Protein AF-V9F613-F1 (afdb_monomer)

Organism: NCBI:txid1317065

Nearest PDB structures (foldseek):
  1dgh-assembly1_D  TM=9.192E-01  e=4.261E-04  Homo sapiens
  7p8w-assembly1_A  TM=9.253E-01  e=2.219E-03  Homo sapiens
  8cat-assembly1_A-2  TM=8.262E-01  e=8.807E-04  Bos taurus
  7di8-assembly1_A  TM=8.253E-01  e=1.309E-03  Bos taurus
  4b7g-assembly1_D  TM=6.463E-01  e=1.505E-02  Corynebacterium glutamicum

Structure (mmCIF, N/CA/C/O backbone):
data_AF-V9F613-F1
#
_entry.id   AF-V9F613-F1
#
loop_
_atom_site.group_PDB
_atom_site.id
_atom_site.type_symbol
_atom_site.label_atom_id
_atom_site.label_alt_id
_atom_site.label_comp_id
_atom_site.label_asym_id
_atom_site.label_entity_id
_atom_site.label_seq_id
_atom_site.pdbx_PDB_ins_code
_atom_site.Cartn_x
_atom_site.Cartn_y
_atom_site.Cartn_z
_atom_site.occupancy
_atom_site.B_iso_or_equiv
_atom_site.auth_seq_id
_atom_site.auth_comp_id
_atom_site.auth_asym_id
_atom_site.auth_atom_id
_atom_site.pdbx_PDB_model_num
ATOM 1 N N . MET A 1 1 ? 50.353 -29.421 2.912 1.00 43.41 1 MET A N 1
ATOM 2 C CA . MET A 1 1 ? 49.026 -28.761 2.920 1.00 43.41 1 MET A CA 1
ATOM 3 C C . MET A 1 1 ? 48.636 -28.434 1.485 1.00 43.41 1 MET A C 1
ATOM 5 O O . MET A 1 1 ? 49.224 -27.544 0.886 1.00 43.41 1 MET A O 1
ATOM 9 N N . LYS A 1 2 ? 47.731 -29.214 0.889 1.00 41.41 2 LYS A N 1
ATOM 10 C CA . LYS A 1 2 ? 47.313 -29.059 -0.510 1.00 41.41 2 LYS A CA 1
ATOM 11 C C . LYS A 1 2 ? 46.146 -28.067 -0.526 1.00 41.41 2 LYS A C 1
ATOM 13 O O . LYS A 1 2 ? 45.057 -28.419 -0.088 1.00 41.41 2 LYS A O 1
ATOM 18 N N . LYS A 1 3 ? 46.381 -26.817 -0.945 1.00 47.81 3 LYS A N 1
ATOM 19 C CA . LYS A 1 3 ? 45.290 -25.871 -1.224 1.00 47.81 3 LYS A CA 1
ATOM 20 C C . LYS A 1 3 ? 44.512 -26.433 -2.413 1.00 47.81 3 LYS A C 1
ATOM 22 O O . LYS A 1 3 ? 44.952 -26.310 -3.550 1.00 47.81 3 LYS A O 1
ATOM 27 N N . ILE A 1 4 ? 43.388 -27.089 -2.142 1.00 47.97 4 ILE A N 1
ATOM 28 C CA . ILE A 1 4 ? 42.379 -27.415 -3.153 1.00 47.97 4 ILE A CA 1
ATOM 29 C C . ILE A 1 4 ? 41.650 -26.100 -3.442 1.00 47.97 4 ILE A C 1
ATOM 31 O O . ILE A 1 4 ? 40.572 -25.829 -2.931 1.00 47.97 4 ILE A O 1
ATOM 35 N N . GLY A 1 5 ? 42.322 -25.218 -4.180 1.00 50.50 5 GLY A N 1
ATOM 36 C CA . GLY A 1 5 ? 41.661 -24.130 -4.877 1.00 50.50 5 GLY A CA 1
ATOM 37 C C . GLY A 1 5 ? 41.154 -24.719 -6.178 1.00 50.50 5 GLY A C 1
ATOM 38 O O . GLY A 1 5 ? 41.960 -25.122 -7.014 1.00 50.50 5 GLY A O 1
ATOM 39 N N . VAL A 1 6 ? 39.838 -24.820 -6.333 1.00 55.69 6 VAL A N 1
ATOM 40 C CA . VAL A 1 6 ? 39.226 -25.047 -7.643 1.00 55.69 6 VAL A CA 1
ATOM 41 C C . VAL A 1 6 ? 39.619 -23.847 -8.506 1.00 55.69 6 VAL A C 1
ATOM 43 O O . VAL A 1 6 ? 39.000 -22.789 -8.435 1.00 55.69 6 VAL A O 1
ATOM 46 N N . LEU A 1 7 ? 40.712 -23.973 -9.259 1.00 56.69 7 LEU A N 1
ATOM 47 C CA . LEU A 1 7 ? 41.040 -23.051 -10.334 1.00 56.69 7 LEU A CA 1
ATOM 48 C C . LEU A 1 7 ? 39.953 -23.272 -11.387 1.00 56.69 7 LEU A C 1
ATOM 50 O O . LEU A 1 7 ? 39.969 -24.289 -12.079 1.00 56.69 7 LEU A O 1
ATOM 54 N N . LEU A 1 8 ? 38.960 -22.381 -11.440 1.00 56.78 8 LEU A N 1
ATOM 55 C CA . LEU A 1 8 ? 37.937 -22.431 -12.480 1.00 56.78 8 LEU A CA 1
ATOM 56 C C . LEU A 1 8 ? 38.656 -22.457 -13.844 1.00 56.78 8 LEU A C 1
ATOM 58 O O . LEU A 1 8 ? 39.505 -21.596 -14.092 1.00 56.78 8 LEU A O 1
ATOM 62 N N . PRO A 1 9 ? 38.384 -23.453 -14.703 1.00 58.09 9 PRO A N 1
ATOM 63 C CA . PRO A 1 9 ? 39.114 -23.635 -15.951 1.00 58.09 9 PRO A CA 1
ATOM 64 C C . PRO A 1 9 ? 38.881 -22.423 -16.860 1.00 58.09 9 PRO A C 1
ATOM 66 O O . PRO A 1 9 ? 37.732 -22.087 -17.115 1.00 58.09 9 PRO A O 1
ATOM 69 N N . THR A 1 10 ? 39.967 -21.756 -17.276 1.00 64.12 10 THR A N 1
ATOM 70 C CA . THR A 1 10 ? 40.152 -20.855 -18.446 1.00 64.12 10 THR A CA 1
ATOM 71 C C . THR A 1 10 ? 38.968 -20.005 -18.949 1.00 64.12 10 THR A C 1
ATOM 73 O O . THR A 1 10 ? 38.912 -19.670 -20.131 1.00 64.12 10 THR A O 1
ATOM 76 N N . ARG A 1 11 ? 38.012 -19.630 -18.098 1.00 67.94 11 ARG A N 1
ATOM 77 C CA . ARG A 1 11 ? 36.820 -18.871 -18.491 1.00 67.94 11 ARG A CA 1
ATOM 78 C C . ARG A 1 11 ? 37.132 -17.379 -18.463 1.00 67.94 11 ARG A C 1
ATOM 80 O O . ARG A 1 11 ? 37.746 -16.897 -17.513 1.00 67.94 11 ARG A O 1
ATOM 87 N N . SER A 1 12 ? 36.690 -16.647 -19.488 1.00 76.88 12 SER A N 1
ATOM 88 C CA . SER A 1 12 ? 36.831 -15.186 -19.514 1.00 76.88 12 SER A CA 1
ATOM 89 C C . SER A 1 12 ? 36.191 -14.556 -18.275 1.00 76.88 12 SER A C 1
ATOM 91 O O . SER A 1 12 ? 35.049 -14.872 -17.942 1.00 76.88 12 SER A O 1
ATOM 93 N N . GLN A 1 13 ? 36.920 -13.650 -17.622 1.00 86.31 13 GLN A N 1
ATOM 94 C CA . GLN A 1 13 ? 36.422 -12.845 -16.500 1.00 86.31 13 GLN A CA 1
ATOM 95 C C . GLN A 1 13 ? 35.805 -11.513 -16.957 1.00 86.31 13 GLN A C 1
ATOM 97 O O . GLN A 1 13 ? 35.375 -10.719 -16.128 1.00 86.31 13 GLN A O 1
ATOM 102 N N . TYR A 1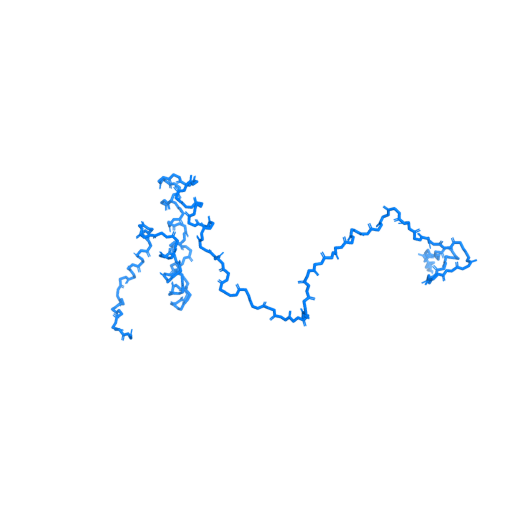 14 ? 35.770 -11.260 -18.268 1.00 82.38 14 TYR A N 1
ATOM 103 C CA . TYR A 1 14 ? 35.225 -10.041 -18.862 1.00 82.38 14 TYR A CA 1
ATOM 104 C C . TYR A 1 14 ? 34.276 -10.363 -20.025 1.00 82.38 14 TYR A C 1
ATOM 106 O O . TYR A 1 14 ? 34.356 -11.437 -20.633 1.00 82.38 14 TYR A O 1
ATOM 114 N N . PHE A 1 15 ? 33.375 -9.426 -20.322 1.00 90.00 15 PHE A N 1
ATOM 115 C CA . PHE A 1 15 ? 32.434 -9.468 -21.441 1.00 90.00 15 PHE A CA 1
ATOM 116 C C . PHE A 1 15 ? 32.441 -8.108 -22.175 1.00 90.00 15 PHE A C 1
ATOM 118 O O . PHE A 1 15 ? 32.521 -7.086 -21.491 1.00 90.00 15 PHE A O 1
ATOM 125 N N . PRO A 1 16 ? 32.363 -8.066 -23.523 1.00 92.00 16 PRO A N 1
ATOM 126 C CA . PRO A 1 16 ? 32.372 -9.211 -24.443 1.00 92.00 16 PRO A CA 1
ATOM 127 C C . PRO A 1 16 ? 33.734 -9.925 -24.458 1.00 92.00 16 PRO A C 1
ATOM 129 O O . PRO A 1 16 ? 34.751 -9.346 -24.086 1.00 92.00 16 PRO A O 1
ATOM 132 N N . ASN A 1 17 ? 33.766 -11.204 -24.848 1.00 88.12 17 ASN A N 1
ATOM 133 C CA . ASN A 1 17 ? 35.005 -11.988 -24.929 1.00 88.12 17 ASN A CA 1
ATOM 134 C C . ASN A 1 17 ? 35.055 -12.880 -26.173 1.00 88.12 17 ASN A C 1
ATOM 136 O O . ASN A 1 17 ? 34.020 -13.284 -26.694 1.00 88.12 17 ASN A O 1
ATOM 140 N N . SER A 1 18 ? 36.274 -13.233 -26.586 1.00 87.38 18 SER A N 1
ATOM 141 C CA . SER A 1 18 ? 36.539 -14.036 -27.791 1.00 87.38 18 SER A CA 1
ATOM 142 C C . SER A 1 18 ? 36.925 -15.492 -27.493 1.00 87.38 18 SER A C 1
ATOM 144 O O . SER A 1 18 ? 37.414 -16.184 -28.379 1.00 87.38 18 SER A O 1
ATOM 146 N N . VAL A 1 19 ? 36.756 -15.961 -26.250 1.00 86.19 19 VAL A N 1
ATOM 147 C CA . VAL A 1 19 ? 37.235 -17.283 -25.786 1.00 86.19 19 VAL A CA 1
ATOM 148 C C . VAL A 1 19 ? 36.103 -18.208 -25.321 1.00 86.19 19 VAL A C 1
ATOM 150 O O . VAL A 1 19 ? 36.328 -19.120 -24.531 1.00 86.19 19 VAL A O 1
ATOM 153 N N . GLY A 1 20 ? 34.874 -17.980 -25.795 1.00 81.56 20 GLY A N 1
ATOM 154 C CA . GLY A 1 20 ? 33.730 -18.854 -25.504 1.00 81.56 20 GLY A CA 1
ATOM 155 C C . GLY A 1 20 ? 33.206 -18.759 -24.065 1.00 81.56 20 GLY A C 1
ATOM 156 O O . GLY A 1 20 ? 32.700 -19.737 -23.520 1.00 81.56 20 GLY A O 1
ATOM 157 N N . GLY A 1 21 ? 33.353 -17.596 -23.423 1.00 84.44 21 GLY A N 1
ATOM 158 C CA . GLY A 1 21 ? 32.724 -17.289 -22.139 1.00 84.44 21 GLY A CA 1
ATOM 159 C C . GLY A 1 21 ? 31.197 -17.114 -22.243 1.00 84.44 21 GLY A C 1
ATOM 160 O O . GLY A 1 21 ? 30.629 -17.255 -23.322 1.00 84.44 21 GLY A O 1
ATOM 161 N N . PRO A 1 22 ? 30.511 -16.810 -21.126 1.00 88.50 22 PRO A N 1
ATOM 162 C CA . PRO A 1 22 ? 29.057 -16.638 -21.117 1.00 88.50 22 PRO A CA 1
ATOM 163 C C . PRO A 1 22 ? 28.594 -15.546 -22.090 1.00 88.50 22 PRO A C 1
ATOM 165 O O . PRO A 1 22 ? 29.279 -14.536 -22.261 1.00 88.50 22 PRO A O 1
ATOM 168 N N . THR A 1 23 ? 27.422 -15.761 -22.691 1.00 88.88 23 THR A N 1
ATOM 169 C CA . THR A 1 23 ? 26.786 -14.872 -23.670 1.00 88.88 23 THR A CA 1
ATOM 170 C C . THR A 1 23 ? 25.448 -14.353 -23.154 1.00 88.88 23 THR A C 1
ATOM 172 O O . THR A 1 23 ? 24.764 -15.014 -22.368 1.00 88.88 23 THR A O 1
ATOM 175 N N . GLU A 1 24 ? 25.074 -13.151 -23.588 1.00 91.69 24 GLU A N 1
ATOM 176 C CA . GLU A 1 24 ? 23.765 -12.572 -23.283 1.00 91.69 24 GLU A CA 1
ATOM 177 C C . GLU A 1 24 ? 22.646 -13.358 -23.980 1.00 91.69 24 GLU A C 1
ATOM 179 O O . GLU A 1 24 ? 22.806 -13.852 -25.097 1.00 91.69 24 GLU A O 1
ATOM 184 N N . THR A 1 25 ? 21.497 -13.482 -23.312 1.00 93.69 25 THR A N 1
ATOM 185 C CA . THR A 1 25 ? 20.307 -14.146 -23.857 1.00 93.69 25 THR A CA 1
ATOM 186 C C . THR A 1 25 ? 19.232 -13.100 -24.131 1.00 93.69 25 THR A C 1
ATOM 188 O O . THR A 1 25 ? 18.545 -12.656 -23.213 1.00 93.69 25 THR A O 1
ATOM 191 N N . ALA A 1 26 ? 19.067 -12.728 -25.404 1.00 90.31 26 ALA A N 1
ATOM 192 C CA . ALA A 1 26 ? 18.159 -11.656 -25.824 1.00 90.31 26 ALA A CA 1
ATOM 193 C C . ALA A 1 26 ? 16.692 -11.877 -25.390 1.00 90.31 26 ALA A C 1
ATOM 195 O O . ALA A 1 26 ? 15.957 -10.928 -25.130 1.00 90.31 26 ALA A O 1
ATOM 196 N N . SER A 1 27 ? 16.257 -13.132 -25.254 1.00 94.00 27 SER A N 1
ATOM 197 C CA . SER A 1 27 ? 14.896 -13.466 -24.814 1.00 94.00 27 SER A CA 1
ATOM 198 C C . SER A 1 27 ? 14.629 -13.203 -23.327 1.00 94.00 27 SER A C 1
ATOM 200 O O . SER A 1 27 ? 13.489 -13.321 -22.896 1.00 94.00 27 SER A O 1
ATOM 202 N N . LEU A 1 28 ? 15.659 -12.883 -22.538 1.00 94.12 28 LEU A N 1
ATOM 203 C CA . LEU A 1 28 ? 15.555 -12.559 -21.112 1.00 94.12 28 LEU A CA 1
ATOM 204 C C . LEU A 1 28 ? 15.709 -11.055 -20.841 1.00 94.12 28 LEU A C 1
ATOM 206 O O . LEU A 1 28 ? 15.979 -10.658 -19.709 1.00 94.12 28 LEU A O 1
ATOM 210 N N . HIS A 1 29 ? 15.566 -10.210 -21.867 1.00 93.38 29 HIS A N 1
ATOM 211 C CA . HIS A 1 29 ? 15.552 -8.764 -21.665 1.00 93.38 29 HIS A CA 1
ATOM 212 C C . HIS A 1 29 ? 14.395 -8.356 -20.750 1.00 93.38 29 HIS A C 1
ATOM 214 O O . HIS A 1 29 ? 13.268 -8.832 -20.892 1.00 93.38 29 HIS A O 1
ATOM 220 N N . TYR A 1 30 ? 14.677 -7.435 -19.828 1.00 93.94 30 TYR A N 1
ATOM 221 C CA . TYR A 1 30 ? 13.637 -6.783 -19.043 1.00 93.94 30 TYR A CA 1
ATOM 222 C C . TYR A 1 30 ? 12.669 -6.025 -19.957 1.00 93.94 30 TYR A C 1
ATOM 224 O O . TYR A 1 30 ? 13.054 -5.512 -21.013 1.00 93.94 30 TYR A O 1
ATOM 232 N N . TYR A 1 31 ? 11.412 -5.925 -19.526 1.00 92.19 31 TYR A N 1
ATOM 233 C CA . TYR A 1 31 ? 10.421 -5.112 -20.218 1.00 92.19 31 TYR A CA 1
ATOM 234 C C . TYR A 1 31 ? 10.876 -3.654 -20.282 1.00 92.19 31 TYR A C 1
ATOM 236 O O . TYR A 1 31 ? 11.298 -3.074 -19.282 1.00 92.19 31 TYR A O 1
ATOM 244 N N . SER A 1 32 ? 10.775 -3.065 -21.472 1.00 91.25 32 SER A N 1
ATOM 245 C CA . SER A 1 32 ? 10.984 -1.632 -21.655 1.00 91.25 32 SER A CA 1
ATOM 246 C C . SER A 1 32 ? 9.710 -0.879 -21.281 1.00 91.25 32 SER A C 1
ATOM 248 O O . SER A 1 32 ? 8.618 -1.275 -21.685 1.00 91.25 32 SER A O 1
ATOM 250 N N . TYR A 1 33 ? 9.856 0.211 -20.530 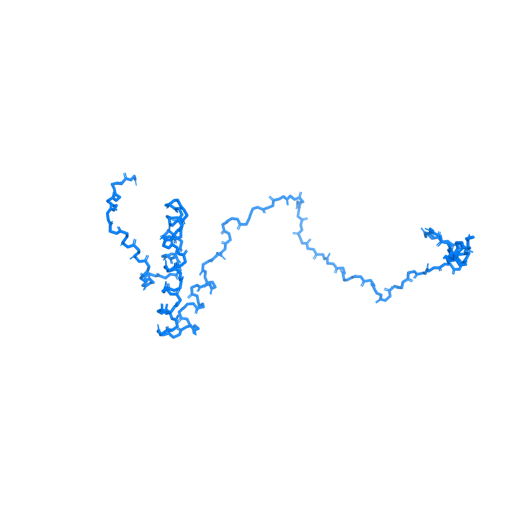1.00 90.19 33 TYR A N 1
ATOM 251 C CA . TYR A 1 33 ? 8.773 1.127 -20.180 1.00 90.19 33 TYR A CA 1
ATOM 252 C C . TYR A 1 33 ? 9.093 2.520 -20.721 1.00 90.19 33 TYR A C 1
ATOM 254 O O . TYR A 1 33 ? 10.231 2.980 -20.635 1.00 90.19 33 TYR A O 1
ATOM 262 N N . GLN A 1 34 ? 8.082 3.178 -21.280 1.00 89.31 34 GLN A N 1
ATOM 263 C CA . GLN A 1 34 ? 8.128 4.586 -21.648 1.00 89.31 34 GLN A CA 1
ATOM 264 C C . GLN A 1 34 ? 7.013 5.287 -20.880 1.00 89.31 34 GLN A C 1
ATOM 266 O O . GLN A 1 34 ? 5.873 4.828 -20.893 1.00 89.31 34 GLN A O 1
ATOM 271 N N . GLY A 1 35 ? 7.361 6.371 -20.200 1.00 83.81 35 GLY A N 1
ATOM 272 C CA . GLY A 1 35 ? 6.415 7.239 -19.514 1.00 83.81 35 GLY A CA 1
ATOM 273 C C . GLY A 1 35 ? 6.685 8.689 -19.885 1.00 83.81 35 GLY A C 1
ATOM 274 O O . GLY A 1 35 ? 7.820 9.049 -20.211 1.00 83.81 35 GLY A O 1
ATOM 275 N N . ASP A 1 36 ? 5.644 9.513 -19.823 1.00 83.31 36 ASP A N 1
ATOM 276 C CA . ASP A 1 36 ? 5.750 10.953 -20.039 1.00 83.31 36 ASP A CA 1
ATOM 277 C C . ASP A 1 36 ? 6.411 11.602 -18.817 1.00 83.31 36 ASP A C 1
ATOM 279 O O . ASP A 1 36 ? 5.758 12.054 -17.876 1.00 83.31 36 ASP A O 1
ATO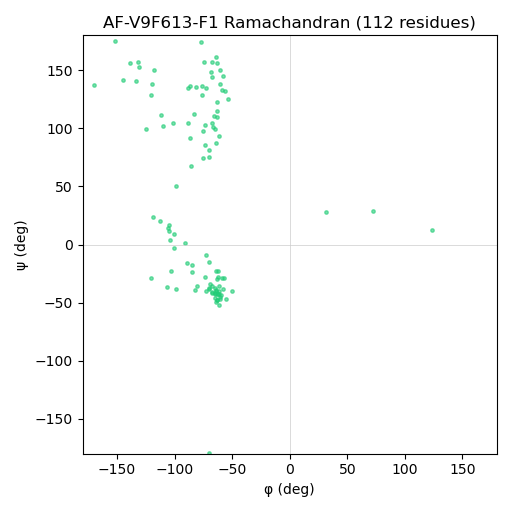M 283 N N . HIS A 1 37 ? 7.741 11.607 -18.806 1.00 82.50 37 HIS A N 1
ATOM 284 C CA . HIS A 1 37 ? 8.542 12.232 -17.761 1.00 82.50 37 HIS A CA 1
ATOM 285 C C . HIS A 1 37 ? 9.273 13.439 -18.347 1.00 82.50 37 HIS A C 1
ATOM 287 O O . HIS A 1 37 ? 10.171 13.292 -19.173 1.00 82.50 37 HIS A O 1
ATOM 293 N N . SER A 1 38 ? 8.889 14.644 -17.923 1.00 80.50 38 SER A N 1
ATOM 294 C CA . SER A 1 38 ? 9.541 15.889 -18.353 1.00 80.50 38 SER A CA 1
ATOM 295 C C . SER A 1 38 ? 10.777 16.236 -17.519 1.00 80.50 38 SER A C 1
ATOM 297 O O . SER A 1 38 ? 11.649 16.960 -17.995 1.00 80.50 38 SER A O 1
ATOM 299 N N . VAL A 1 39 ? 10.861 15.729 -16.282 1.00 88.44 39 VAL A N 1
ATOM 300 C CA . VAL A 1 39 ? 11.912 16.060 -15.310 1.00 88.44 39 VAL A CA 1
ATOM 301 C C . VAL A 1 39 ? 12.268 14.830 -14.469 1.00 88.44 39 VAL A C 1
ATOM 303 O O . VAL A 1 39 ? 11.391 14.065 -14.072 1.00 88.44 39 VAL A O 1
ATOM 306 N N . VAL A 1 40 ? 13.561 14.663 -14.174 1.00 90.81 40 VAL A N 1
ATOM 307 C CA . VAL A 1 40 ? 14.079 13.666 -13.225 1.00 90.81 40 VAL A CA 1
ATOM 308 C C . VAL A 1 40 ? 14.400 14.376 -11.910 1.00 90.81 40 VAL A C 1
ATOM 310 O O . VAL A 1 40 ? 15.397 15.092 -11.834 1.00 90.81 40 VAL A O 1
ATOM 313 N N . ASP A 1 41 ? 13.556 14.195 -10.892 1.00 91.94 41 ASP A N 1
ATOM 314 C CA . ASP A 1 41 ? 13.712 14.825 -9.574 1.00 91.94 41 ASP A CA 1
ATOM 315 C C . ASP A 1 41 ? 13.080 13.977 -8.447 1.00 91.94 41 ASP A C 1
ATOM 317 O O . ASP A 1 41 ? 12.454 12.942 -8.691 1.00 91.94 41 ASP A O 1
ATOM 321 N N . LYS A 1 42 ? 13.253 14.411 -7.196 1.00 92.44 42 LYS A N 1
ATOM 322 C CA . LYS A 1 42 ? 12.623 13.856 -5.996 1.00 92.44 42 LYS A CA 1
ATOM 323 C C . LYS A 1 42 ? 11.256 14.499 -5.773 1.00 92.44 42 LYS A C 1
ATOM 325 O O . LYS A 1 42 ? 11.135 15.511 -5.086 1.00 92.44 42 LYS A O 1
ATOM 330 N N . PHE A 1 43 ? 10.222 13.880 -6.321 1.00 90.38 43 PHE A N 1
ATOM 331 C CA . PHE A 1 43 ? 8.844 14.303 -6.090 1.00 90.38 43 PHE A CA 1
ATOM 332 C C . PHE A 1 43 ? 8.368 13.860 -4.700 1.00 90.38 43 PHE A C 1
ATOM 334 O O . PHE A 1 43 ? 8.523 12.698 -4.324 1.00 90.38 43 PHE A O 1
ATOM 341 N N . SER A 1 44 ? 7.821 14.798 -3.923 1.00 93.69 44 SER A N 1
ATOM 342 C CA . SER A 1 44 ? 7.215 14.502 -2.621 1.00 93.69 44 SER A CA 1
ATOM 343 C C . SER A 1 44 ? 5.845 13.856 -2.811 1.00 93.69 44 SER A C 1
ATOM 345 O O . SER A 1 44 ? 5.052 14.343 -3.611 1.00 93.69 44 SER A O 1
ATOM 347 N N . THR A 1 45 ? 5.558 12.814 -2.034 1.00 9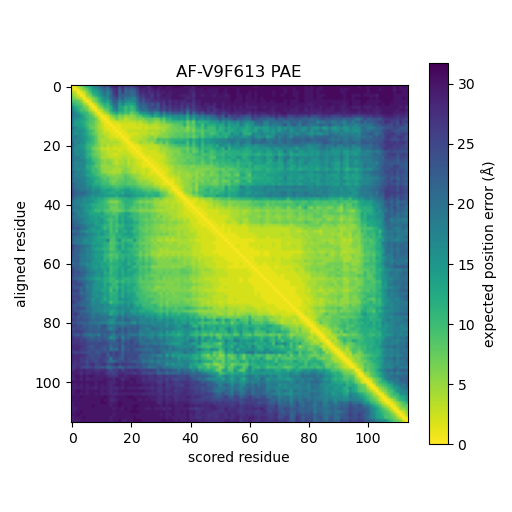2.19 45 THR A N 1
ATOM 348 C CA . THR A 1 45 ? 4.256 12.123 -1.973 1.00 92.19 45 THR A CA 1
ATOM 349 C C . THR A 1 45 ? 3.569 12.336 -0.622 1.00 92.19 45 THR A C 1
ATOM 351 O O . THR A 1 45 ? 2.743 11.536 -0.194 1.00 92.19 45 THR A O 1
ATOM 354 N N . VAL A 1 46 ? 3.970 13.379 0.115 1.00 91.06 46 VAL A N 1
ATOM 355 C CA . VAL A 1 46 ? 3.471 13.648 1.475 1.00 91.06 46 VAL A CA 1
ATOM 356 C C . VAL A 1 46 ? 1.968 13.941 1.512 1.00 91.06 46 VAL A C 1
ATOM 358 O O . VAL A 1 46 ? 1.319 13.618 2.500 1.00 91.06 46 VAL A O 1
ATOM 361 N N . ASP A 1 47 ? 1.432 14.513 0.432 1.00 89.75 47 ASP A N 1
ATOM 362 C CA . ASP A 1 47 ? 0.020 14.888 0.297 1.00 89.75 47 ASP A CA 1
ATOM 363 C C . ASP A 1 47 ? -0.790 13.866 -0.524 1.00 89.75 47 ASP A C 1
ATOM 365 O O . ASP A 1 47 ? -1.945 14.124 -0.870 1.00 89.75 47 ASP A O 1
ATOM 369 N N . ASP A 1 48 ? -0.199 12.711 -0.850 1.00 92.38 48 ASP A N 1
ATOM 370 C CA . ASP A 1 48 ? -0.928 11.619 -1.492 1.00 92.38 48 ASP A CA 1
ATOM 371 C C . ASP A 1 48 ? -2.041 11.106 -0.566 1.00 92.38 48 ASP A C 1
ATOM 373 O O . ASP A 1 48 ? -1.990 11.220 0.662 1.00 92.38 48 ASP A O 1
ATOM 377 N N . ASP A 1 49 ? -3.066 10.490 -1.149 1.00 89.62 49 ASP A N 1
ATOM 378 C CA . ASP A 1 49 ? -4.193 9.977 -0.379 1.00 89.62 49 ASP A CA 1
ATOM 379 C C . ASP A 1 49 ? -3.779 8.803 0.523 1.00 89.62 49 ASP A C 1
ATOM 381 O O . ASP A 1 49 ? -3.585 7.669 0.079 1.00 89.62 49 ASP A O 1
ATOM 385 N N . ASN A 1 50 ? -3.667 9.080 1.821 1.00 88.62 50 ASN A N 1
ATOM 386 C CA . ASN A 1 50 ? -3.325 8.084 2.832 1.00 88.62 50 ASN A CA 1
ATOM 387 C C . ASN A 1 50 ? -4.540 7.558 3.615 1.00 88.62 50 ASN A C 1
ATOM 389 O O . ASN A 1 50 ? -4.371 6.681 4.464 1.00 88.62 50 ASN A O 1
ATOM 393 N N . PHE A 1 51 ? -5.755 8.067 3.368 1.00 86.94 51 PHE A N 1
ATOM 394 C CA . PHE A 1 51 ? -6.907 7.826 4.249 1.00 86.94 51 PHE A CA 1
ATOM 395 C C . PHE A 1 51 ? -8.087 7.133 3.562 1.00 86.94 51 PHE A C 1
ATOM 397 O O . PHE A 1 51 ? -8.800 6.386 4.236 1.00 86.94 51 PHE A O 1
ATOM 404 N N . SER A 1 52 ? -8.296 7.291 2.250 1.00 86.94 52 SER A N 1
ATOM 405 C CA . SER A 1 52 ? -9.483 6.720 1.591 1.00 86.94 52 SER A CA 1
ATOM 406 C C . SER A 1 52 ? -9.515 5.195 1.651 1.00 86.94 52 SER A C 1
ATOM 408 O O . SER A 1 52 ? -10.527 4.613 2.046 1.00 86.94 52 SER A O 1
ATOM 410 N N . GLN A 1 53 ? -8.402 4.528 1.323 1.00 90.56 53 GLN A N 1
ATOM 411 C CA . GLN A 1 53 ? -8.341 3.061 1.324 1.00 90.56 53 GLN A CA 1
ATOM 412 C C . GLN A 1 53 ? -8.512 2.484 2.735 1.00 90.56 53 GLN A C 1
ATOM 414 O O . GLN A 1 53 ? -9.245 1.514 2.930 1.00 90.56 53 GLN A O 1
ATOM 419 N N . VAL A 1 54 ? -7.860 3.090 3.728 1.00 88.81 54 VAL A N 1
ATOM 420 C CA . VAL A 1 54 ? -7.926 2.629 5.121 1.00 88.81 54 VAL A CA 1
ATOM 421 C C . VAL A 1 54 ? -9.310 2.904 5.718 1.00 88.81 54 VAL A C 1
ATOM 423 O O . VAL A 1 54 ? -9.853 2.059 6.429 1.00 88.81 54 VAL A O 1
ATOM 426 N N . GLY A 1 55 ? -9.930 4.037 5.378 1.00 88.62 55 GLY A N 1
ATOM 427 C CA . GLY A 1 55 ? -11.313 4.330 5.745 1.00 88.62 55 GLY A CA 1
ATOM 428 C C . GLY A 1 55 ? -12.295 3.319 5.146 1.00 88.62 55 GLY A C 1
ATOM 429 O O . GLY A 1 55 ? -13.218 2.871 5.827 1.00 88.62 55 GLY A O 1
ATOM 430 N N . ASP A 1 56 ? -12.081 2.906 3.897 1.00 91.06 56 ASP A N 1
ATOM 431 C CA . ASP A 1 56 ? -12.894 1.872 3.257 1.00 91.06 56 ASP A CA 1
ATOM 432 C C . ASP A 1 56 ? -12.692 0.495 3.884 1.00 91.06 56 ASP A C 1
ATOM 434 O O . ASP A 1 56 ? -13.677 -0.191 4.152 1.00 91.06 56 ASP A O 1
ATOM 438 N N . PHE A 1 57 ? -11.456 0.120 4.209 1.00 90.94 57 PHE A N 1
ATOM 439 C CA . PHE A 1 57 ? -11.181 -1.088 4.981 1.00 90.94 57 PHE A CA 1
ATOM 440 C C . PHE A 1 57 ? -11.946 -1.086 6.315 1.00 90.94 57 PHE A C 1
ATOM 442 O O . PHE A 1 57 ? -12.639 -2.051 6.639 1.00 90.94 57 PHE A O 1
ATOM 449 N N . TYR A 1 58 ? -11.903 0.024 7.053 1.00 88.31 58 TYR A N 1
ATOM 450 C CA . TYR A 1 58 ? -12.581 0.144 8.342 1.00 88.31 58 TYR A CA 1
ATOM 451 C C . TYR A 1 58 ? -14.111 0.057 8.228 1.00 88.31 58 TYR A C 1
ATOM 453 O O . TYR A 1 58 ? -14.749 -0.661 8.997 1.00 88.31 58 TYR A O 1
ATOM 461 N N . ARG A 1 59 ? -14.715 0.768 7.266 1.00 86.81 59 ARG A N 1
ATOM 462 C CA . ARG A 1 59 ? -16.181 0.860 7.136 1.00 86.81 59 ARG A CA 1
ATOM 463 C C . ARG A 1 59 ? -16.813 -0.323 6.413 1.00 86.81 59 ARG A C 1
ATOM 465 O O . ARG A 1 59 ? -17.920 -0.722 6.760 1.00 86.81 59 ARG A O 1
ATOM 472 N N . LYS A 1 60 ? -16.157 -0.818 5.363 1.00 92.44 60 LYS A N 1
ATOM 473 C CA . LYS A 1 60 ? -16.750 -1.762 4.403 1.00 92.44 60 LYS A CA 1
ATOM 474 C C . LYS A 1 60 ? -16.277 -3.198 4.617 1.00 92.44 60 LYS A C 1
ATOM 476 O O . LYS A 1 60 ? -16.983 -4.113 4.207 1.00 92.44 60 LYS A O 1
ATOM 481 N N . THR A 1 61 ? -15.118 -3.397 5.248 1.00 94.25 61 THR A N 1
ATOM 482 C CA . THR A 1 61 ? -14.527 -4.734 5.429 1.00 94.25 61 THR A CA 1
ATOM 483 C C . THR A 1 61 ? -14.635 -5.240 6.866 1.00 94.25 61 THR A C 1
ATOM 485 O O . THR A 1 61 ? -14.849 -6.433 7.068 1.00 94.25 61 THR A O 1
ATOM 488 N N . LEU A 1 62 ? -14.501 -4.369 7.873 1.00 91.19 62 LEU A N 1
ATOM 489 C CA . LEU A 1 62 ? -14.571 -4.776 9.280 1.00 91.19 62 LEU A CA 1
ATOM 490 C C . LEU A 1 62 ? -16.005 -4.760 9.813 1.00 91.19 62 LEU A C 1
ATOM 492 O O . LEU A 1 62 ? -16.727 -3.778 9.645 1.00 91.19 62 LEU A O 1
ATOM 496 N N . ASP A 1 63 ? -16.390 -5.816 10.530 1.00 93.62 63 ASP A N 1
ATOM 497 C CA . ASP A 1 63 ? -17.599 -5.826 11.357 1.00 93.62 63 ASP A CA 1
ATOM 498 C C . ASP A 1 63 ? -17.395 -5.055 12.678 1.00 93.62 63 ASP A C 1
ATOM 500 O O . ASP A 1 63 ? -16.296 -4.598 12.997 1.00 93.62 63 ASP A O 1
ATOM 504 N N . ALA A 1 64 ? -18.466 -4.889 13.459 1.00 89.50 64 ALA A N 1
ATOM 505 C CA . ALA A 1 64 ? -18.418 -4.126 14.706 1.00 89.50 64 ALA A CA 1
ATOM 506 C C . ALA A 1 64 ? -17.417 -4.696 15.727 1.00 89.50 64 ALA A C 1
ATOM 508 O O . ALA A 1 64 ? -16.639 -3.938 16.301 1.00 89.50 64 ALA A O 1
ATOM 509 N N . ALA A 1 65 ? -17.378 -6.020 15.898 1.00 91.94 65 ALA A N 1
ATOM 510 C CA . ALA A 1 65 ? -16.478 -6.663 16.851 1.00 91.94 65 ALA A CA 1
ATOM 511 C C . ALA A 1 65 ? -15.010 -6.561 16.403 1.00 91.94 65 ALA A C 1
ATOM 513 O O . ALA A 1 65 ? -14.100 -6.455 17.222 1.00 91.94 65 ALA A O 1
ATOM 514 N N . ALA A 1 66 ? -14.750 -6.604 15.096 1.00 88.50 66 ALA A N 1
ATOM 515 C CA . ALA A 1 66 ? -13.424 -6.415 14.528 1.00 88.50 66 ALA A CA 1
ATOM 516 C C . ALA A 1 66 ? -12.944 -4.967 14.666 1.00 88.50 66 ALA A C 1
ATOM 518 O O . ALA A 1 66 ? -11.769 -4.756 14.962 1.00 88.50 66 ALA A O 1
ATOM 519 N N . ARG A 1 67 ? -13.840 -3.985 14.503 1.00 88.25 67 ARG A N 1
ATOM 520 C CA . ARG A 1 67 ? -13.530 -2.571 14.755 1.00 88.25 67 ARG A CA 1
ATOM 521 C C . ARG A 1 67 ? -13.181 -2.320 16.221 1.00 88.25 67 ARG A C 1
ATOM 523 O O . ARG A 1 67 ? -12.196 -1.643 16.479 1.00 88.25 67 ARG A O 1
ATOM 530 N N . GLU A 1 68 ? -13.924 -2.910 17.154 1.00 86.94 68 GLU A N 1
ATOM 531 C CA . GLU A 1 68 ? -13.648 -2.816 18.594 1.00 86.94 68 GLU A CA 1
ATOM 532 C C . GLU A 1 68 ? -12.274 -3.404 18.944 1.00 86.94 68 GLU A C 1
ATOM 534 O O . GLU A 1 68 ? -11.415 -2.697 19.464 1.00 86.94 68 GLU A O 1
ATOM 539 N N . ARG A 1 69 ? -11.994 -4.647 18.521 1.00 91.25 69 ARG A N 1
ATOM 540 C CA . ARG A 1 69 ? -10.673 -5.270 18.725 1.00 91.25 69 ARG A CA 1
ATOM 541 C C . ARG A 1 69 ? -9.535 -4.463 18.102 1.00 91.25 69 ARG A C 1
ATOM 543 O O . ARG A 1 69 ? -8.439 -4.420 18.654 1.00 91.25 69 ARG A O 1
ATOM 550 N N . LEU A 1 70 ? -9.757 -3.871 16.927 1.00 86.81 70 LEU A N 1
ATOM 551 C CA . LEU A 1 70 ? -8.761 -3.026 16.273 1.00 86.81 70 LEU A CA 1
ATOM 552 C C . LEU A 1 70 ? -8.456 -1.790 17.126 1.00 86.81 70 LEU A C 1
ATOM 554 O O . LEU A 1 70 ? -7.285 -1.504 17.371 1.00 86.81 70 LEU A O 1
ATOM 558 N N . THR A 1 71 ? -9.491 -1.101 17.606 1.00 84.56 71 THR A N 1
ATOM 559 C CA . THR A 1 71 ? -9.348 0.0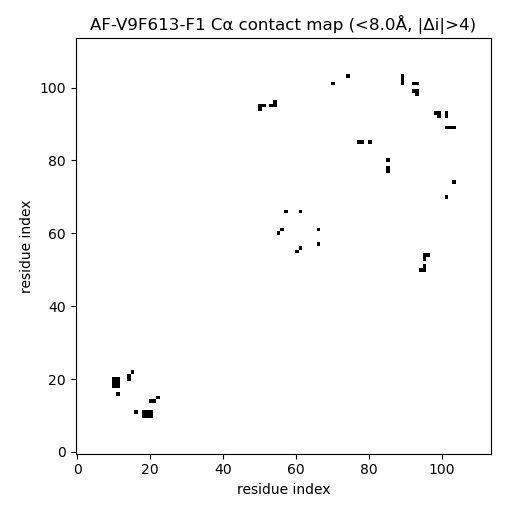61 18.486 1.00 84.56 71 THR A CA 1
ATOM 560 C C . THR A 1 71 ? -8.633 -0.301 19.789 1.00 84.56 71 THR A C 1
ATOM 562 O O . THR A 1 71 ? -7.680 0.385 20.156 1.00 84.56 71 THR A O 1
ATOM 565 N N . ASP A 1 72 ? -9.003 -1.41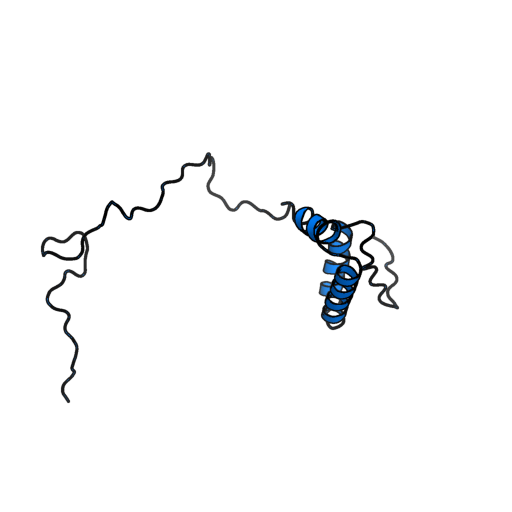0 20.436 1.00 85.06 72 ASP A N 1
ATOM 566 C CA . ASP A 1 72 ? -8.379 -1.871 21.683 1.00 85.06 72 ASP A CA 1
ATOM 567 C C . ASP A 1 72 ? -6.897 -2.204 21.506 1.00 85.06 72 ASP A C 1
ATOM 569 O O . ASP A 1 72 ? -6.058 -1.819 22.321 1.00 85.06 72 ASP A O 1
ATOM 573 N N . ASN A 1 73 ? -6.546 -2.880 20.410 1.00 86.00 73 ASN A N 1
ATOM 574 C CA . ASN A 1 73 ? -5.157 -3.209 20.103 1.00 86.00 73 ASN A CA 1
ATOM 575 C C . ASN A 1 73 ? -4.317 -1.949 19.850 1.00 86.00 73 ASN A C 1
ATOM 577 O O . ASN A 1 73 ? -3.182 -1.857 20.323 1.00 86.00 73 ASN A O 1
ATOM 581 N N . ILE A 1 74 ? -4.870 -0.968 19.127 1.00 84.81 74 ILE A N 1
ATOM 582 C CA . ILE A 1 74 ? -4.200 0.315 18.877 1.00 84.81 74 ILE A CA 1
ATOM 583 C C . ILE A 1 74 ? -4.008 1.065 20.199 1.00 84.81 74 ILE A C 1
ATOM 585 O O . ILE A 1 74 ? -2.891 1.482 20.509 1.00 84.81 74 ILE A O 1
ATOM 589 N N . ALA A 1 75 ? -5.060 1.194 21.010 1.00 80.31 75 ALA A N 1
ATOM 590 C CA . ALA A 1 75 ? -5.000 1.870 22.301 1.00 80.31 75 ALA A CA 1
ATOM 591 C C . ALA A 1 75 ? -4.000 1.194 23.256 1.00 80.31 75 ALA A C 1
ATOM 593 O O . ALA A 1 75 ? -3.137 1.863 23.828 1.00 80.31 75 ALA A O 1
ATOM 594 N N . GLY A 1 76 ? -4.048 -0.136 23.363 1.00 83.19 76 GLY A N 1
ATOM 595 C CA . GLY A 1 76 ? -3.131 -0.926 24.183 1.00 83.19 76 GLY A CA 1
ATOM 596 C C . GLY A 1 76 ? -1.670 -0.803 23.744 1.00 83.19 76 GLY A C 1
ATOM 597 O O . GLY A 1 76 ? -0.779 -0.742 24.587 1.00 83.19 76 GLY A O 1
ATOM 598 N N . SER A 1 77 ? -1.402 -0.693 22.440 1.00 82.56 77 SER A N 1
ATOM 599 C CA . SER A 1 77 ? -0.042 -0.463 21.942 1.00 82.56 77 SER A CA 1
ATOM 600 C C . SER A 1 77 ? 0.453 0.968 22.181 1.00 82.56 77 SER A C 1
ATOM 602 O O . SER A 1 77 ? 1.661 1.179 22.296 1.00 82.56 77 SER A O 1
ATOM 604 N N . LEU A 1 78 ? -0.446 1.955 22.237 1.00 79.88 78 LEU A N 1
ATOM 605 C CA . LEU A 1 78 ? -0.097 3.371 22.396 1.00 79.88 78 LEU A CA 1
ATOM 606 C C . LEU A 1 78 ? 0.007 3.825 23.855 1.00 79.88 78 LEU A C 1
ATOM 608 O O . LEU A 1 78 ? 0.604 4.868 24.113 1.00 79.88 78 LEU A O 1
ATOM 612 N N . VAL A 1 79 ? -0.518 3.052 24.811 1.00 79.69 79 VAL A N 1
ATOM 613 C CA . VAL A 1 79 ? -0.561 3.430 26.237 1.00 79.69 79 VAL A CA 1
ATOM 614 C C . VAL A 1 79 ? 0.821 3.692 26.849 1.00 79.69 79 VAL A C 1
ATOM 616 O O . VAL A 1 79 ? 0.953 4.507 27.757 1.00 79.69 79 VAL A O 1
ATOM 619 N N . ASN A 1 80 ? 1.860 3.041 26.322 1.00 79.25 80 ASN A N 1
ATOM 620 C CA . ASN A 1 80 ? 3.245 3.186 26.782 1.00 79.25 80 ASN A CA 1
ATOM 621 C C . ASN A 1 80 ? 4.104 4.049 25.843 1.00 79.25 80 ASN A C 1
ATOM 623 O O . ASN A 1 80 ? 5.314 4.169 26.045 1.00 79.25 80 ASN A O 1
ATOM 627 N N . ALA A 1 81 ? 3.509 4.622 24.793 1.00 77.31 81 ALA A N 1
ATOM 628 C CA . ALA A 1 81 ? 4.218 5.496 23.873 1.00 77.31 81 ALA A CA 1
ATOM 629 C C . ALA A 1 81 ? 4.475 6.873 24.508 1.00 77.31 81 ALA A C 1
ATOM 631 O O . ALA A 1 81 ? 3.796 7.309 25.439 1.00 77.31 81 ALA A O 1
ATOM 632 N N . SER A 1 82 ? 5.480 7.584 23.997 1.00 76.94 82 SER A N 1
ATOM 633 C CA . SER A 1 82 ? 5.745 8.952 24.436 1.00 76.94 82 SER A CA 1
ATOM 634 C C . SER A 1 82 ? 4.620 9.893 23.988 1.00 76.94 82 SER A C 1
ATOM 636 O O . SER A 1 82 ? 4.038 9.726 22.917 1.00 76.94 82 SER A O 1
ATOM 638 N N . LYS A 1 83 ? 4.343 10.932 24.787 1.00 71.00 83 LYS A N 1
ATOM 639 C CA . LYS A 1 83 ? 3.254 11.893 24.526 1.00 71.00 83 LYS A CA 1
ATOM 640 C C . LYS A 1 83 ? 3.238 12.476 23.099 1.00 71.00 83 LYS A C 1
ATOM 642 O O . LYS A 1 83 ? 2.146 12.577 22.543 1.00 71.00 83 LYS A O 1
ATOM 647 N N . PRO A 1 84 ? 4.383 12.820 22.468 1.00 69.69 84 PRO A N 1
ATOM 648 C CA . PRO A 1 84 ? 4.382 13.279 21.080 1.00 69.69 84 PRO A CA 1
ATOM 649 C C . PRO A 1 84 ? 3.855 12.214 20.113 1.00 69.69 84 PRO A C 1
ATOM 651 O O . PRO A 1 84 ? 3.054 12.519 19.240 1.00 69.69 84 PRO A O 1
ATOM 65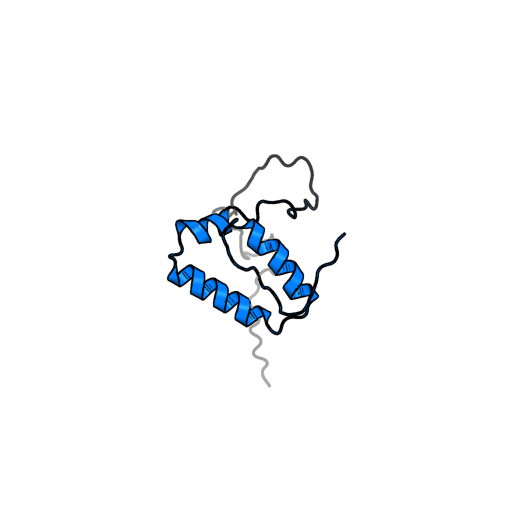4 N N . VAL A 1 85 ? 4.258 10.954 20.298 1.00 66.88 85 VAL A N 1
ATOM 655 C CA . VAL A 1 85 ? 3.866 9.827 19.437 1.00 66.88 85 VAL A CA 1
ATOM 656 C C . VAL A 1 85 ? 2.376 9.521 19.574 1.00 66.88 85 VAL A C 1
ATOM 658 O O . VAL A 1 85 ? 1.700 9.302 18.570 1.00 66.88 85 VAL A O 1
ATOM 661 N N . THR A 1 86 ? 1.838 9.572 20.794 1.00 62.12 86 THR A N 1
ATOM 662 C CA . THR A 1 86 ? 0.396 9.414 21.021 1.00 62.12 86 THR A CA 1
ATOM 663 C C . THR A 1 86 ? -0.398 10.548 20.361 1.00 62.12 86 THR A C 1
ATOM 665 O O . THR A 1 86 ? -1.413 10.273 19.729 1.00 62.12 86 THR A O 1
ATOM 668 N N . GLY A 1 87 ? 0.100 11.792 20.426 1.00 60.28 87 GLY A N 1
ATOM 669 C CA . GLY A 1 87 ? -0.541 12.977 19.841 1.00 60.28 87 GLY A CA 1
ATOM 670 C C . GLY A 1 87 ? -0.645 12.974 18.309 1.00 60.28 87 GLY A C 1
ATOM 671 O O . GLY A 1 87 ? -1.659 13.400 17.765 1.00 60.28 87 GLY A O 1
ATOM 672 N N . TYR A 1 88 ? 0.355 12.462 17.584 1.00 60.34 88 TYR A 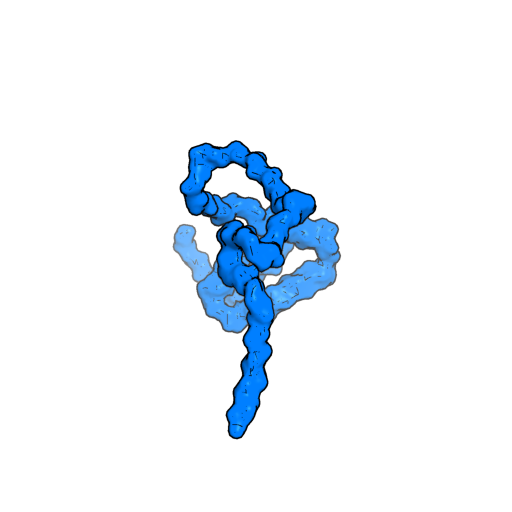N 1
ATOM 673 C CA . TYR A 1 88 ? 0.274 12.370 16.115 1.00 60.34 88 TYR A CA 1
ATOM 674 C C . TYR A 1 88 ? -0.780 11.357 15.641 1.00 60.34 88 TYR A C 1
ATOM 676 O O . TYR A 1 88 ? -1.465 11.585 14.640 1.00 60.34 88 TYR A O 1
ATOM 684 N N . ASN A 1 89 ? -0.949 10.250 16.368 1.00 57.25 89 ASN A N 1
ATOM 685 C CA . ASN A 1 89 ? -1.929 9.224 16.016 1.00 57.25 89 ASN A CA 1
ATOM 686 C C . ASN A 1 89 ? -3.370 9.676 16.289 1.00 57.25 89 ASN A C 1
ATOM 688 O O . ASN A 1 89 ? -4.234 9.461 15.438 1.00 57.25 89 ASN A O 1
ATOM 692 N N . THR A 1 90 ? -3.630 10.379 17.397 1.00 58.34 90 THR A N 1
ATOM 693 C CA . THR A 1 90 ? -4.956 10.966 17.669 1.00 58.34 90 THR A CA 1
ATOM 694 C C . THR A 1 90 ? -5.368 12.034 16.658 1.00 58.34 90 THR A C 1
ATOM 696 O O . THR A 1 90 ? -6.559 12.240 16.473 1.00 58.34 90 THR A O 1
ATOM 699 N N . LEU A 1 91 ? -4.429 12.673 15.951 1.00 57.69 91 LEU A N 1
ATOM 700 C CA . LEU A 1 91 ? -4.733 13.615 14.861 1.00 57.69 91 LEU A CA 1
ATOM 701 C C . LEU A 1 91 ? -4.966 12.930 13.500 1.00 57.69 91 LEU A C 1
ATOM 703 O O . LEU A 1 91 ? -5.520 13.541 12.585 1.00 57.69 91 LEU A O 1
ATOM 707 N N . SER A 1 92 ? -4.536 11.674 13.351 1.00 58.91 92 SER A N 1
ATOM 708 C CA . SER A 1 92 ? -4.566 10.935 12.080 1.00 58.91 92 SER A CA 1
ATOM 709 C C . SER A 1 92 ? -5.764 9.988 11.978 1.00 58.91 92 SER A C 1
ATOM 711 O O . SER A 1 92 ? -6.381 9.889 10.922 1.00 58.91 92 SER A O 1
ATOM 713 N N . VAL A 1 93 ? -6.138 9.322 13.075 1.00 61.06 93 VAL A N 1
ATOM 714 C CA . VAL A 1 93 ? -7.260 8.364 13.114 1.00 61.06 93 VAL A CA 1
ATOM 715 C C . VAL A 1 93 ? -8.628 9.011 12.834 1.00 61.06 93 VAL A C 1
ATOM 717 O O . VAL A 1 93 ? -9.392 8.427 12.065 1.00 61.06 93 VAL A O 1
ATOM 720 N N . PRO A 1 94 ? -8.945 10.226 13.325 1.00 60.44 94 PRO A N 1
ATOM 721 C CA . PRO A 1 94 ? -10.198 10.904 12.981 1.00 60.44 94 PRO A CA 1
ATOM 722 C C . PRO A 1 94 ? -10.341 11.230 11.486 1.00 60.44 94 PRO A C 1
ATOM 724 O O . PRO A 1 94 ? -11.458 11.330 10.988 1.00 60.44 94 PRO A O 1
ATOM 727 N N . LYS A 1 95 ? -9.233 11.333 10.731 1.00 59.88 95 LYS A N 1
ATOM 728 C CA . LYS A 1 95 ? -9.275 11.529 9.268 1.00 59.88 95 LYS A CA 1
ATOM 729 C C . LYS A 1 95 ? -9.775 10.290 8.513 1.00 59.88 95 LYS A C 1
ATOM 731 O O . LYS A 1 95 ? -10.130 10.395 7.345 1.00 59.88 95 LYS A O 1
ATOM 736 N N . LEU A 1 96 ? -9.810 9.123 9.163 1.00 57.84 96 LEU A N 1
ATOM 737 C CA . LEU A 1 96 ? -10.290 7.875 8.566 1.00 57.84 96 LEU A CA 1
ATOM 738 C C . LEU A 1 96 ? -11.821 7.770 8.577 1.00 57.84 96 LEU A C 1
ATOM 740 O O . LEU A 1 96 ? -12.390 7.204 7.638 1.00 57.84 96 LEU A O 1
ATOM 744 N N . HIS A 1 97 ? -12.489 8.279 9.622 1.00 55.19 97 HIS A N 1
ATOM 745 C CA . HIS A 1 97 ? -13.948 8.259 9.765 1.00 55.19 97 HIS A CA 1
ATOM 746 C C . HIS A 1 97 ? -14.435 9.129 10.945 1.00 55.19 97 HIS A C 1
ATOM 748 O O . HIS A 1 97 ? -13.877 9.043 12.036 1.00 55.19 97 HIS A O 1
ATOM 754 N N . GLU A 1 98 ? -15.519 9.887 10.728 1.00 53.09 98 GLU A N 1
ATOM 755 C CA . GLU A 1 98 ? -16.147 10.815 11.691 1.00 53.09 98 GLU A CA 1
ATOM 756 C C . GLU A 1 98 ? -16.684 10.119 12.959 1.00 53.09 98 GLU A C 1
ATOM 758 O O . GLU A 1 98 ? -16.665 10.715 14.031 1.00 53.09 98 GLU A O 1
ATOM 763 N N . GLU A 1 99 ? -17.072 8.838 12.873 1.00 47.66 99 GLU A N 1
ATOM 764 C CA . GLU A 1 99 ? -17.497 8.040 14.036 1.00 47.66 99 GLU A CA 1
ATOM 765 C C . GLU A 1 99 ? -16.463 7.008 14.505 1.00 47.66 99 GLU A C 1
ATOM 767 O O . GLU A 1 99 ? -16.812 6.106 15.260 1.00 47.66 99 GLU A O 1
ATOM 772 N N . CYS A 1 100 ? -15.195 7.080 14.074 1.00 45.72 100 CYS A N 1
ATOM 773 C CA . CYS A 1 100 ? -14.158 6.231 14.672 1.00 45.72 100 CYS A CA 1
ATOM 774 C C . CYS A 1 100 ? -13.846 6.786 16.071 1.00 45.72 100 CYS A C 1
ATOM 776 O O . CYS A 1 100 ? -13.159 7.809 16.169 1.00 45.72 100 CYS A O 1
ATOM 778 N N . PRO A 1 101 ? -14.334 6.170 17.164 1.00 47.25 101 PRO A N 1
ATOM 779 C CA . PRO A 1 101 ? -14.242 6.742 18.491 1.00 47.25 101 PRO A CA 1
ATOM 780 C C . PRO A 1 101 ? -12.888 6.345 19.071 1.00 47.25 101 PRO A C 1
ATOM 782 O O . PRO A 1 101 ? -12.789 5.556 20.002 1.00 47.25 101 PRO A O 1
ATOM 785 N N . VAL A 1 102 ? -11.814 6.874 18.492 1.00 47.47 102 VAL A N 1
ATOM 786 C CA . VAL A 1 102 ? -10.537 6.973 19.201 1.00 47.47 102 VAL A CA 1
ATOM 787 C C . VAL A 1 102 ? -10.426 8.392 19.742 1.00 47.47 102 VAL A C 1
ATOM 789 O O . VAL A 1 102 ? -9.426 9.083 19.563 1.00 47.47 102 VAL A O 1
ATOM 792 N N . THR A 1 103 ? -11.476 8.848 20.429 1.00 44.34 103 THR A N 1
ATOM 793 C CA . THR A 1 103 ? -11.346 9.902 21.430 1.00 44.34 103 THR A CA 1
ATOM 794 C C . THR A 1 103 ? -10.592 9.271 22.591 1.00 44.34 103 THR A C 1
ATOM 796 O O . THR A 1 103 ? -11.159 8.768 23.556 1.00 44.34 103 THR A O 1
ATOM 799 N N . LEU A 1 104 ? -9.271 9.216 22.446 1.00 45.31 104 LEU A N 1
ATOM 800 C CA . LEU A 1 104 ? -8.350 8.913 23.527 1.00 45.31 104 LEU A CA 1
ATOM 801 C C . LEU A 1 104 ? -8.391 10.136 24.454 1.00 45.31 104 LEU A C 1
ATOM 803 O O . LEU A 1 104 ? -7.508 10.991 24.423 1.00 45.31 104 LEU A O 1
ATOM 807 N N . GLU A 1 105 ? -9.471 10.270 25.230 1.00 39.69 105 GLU A N 1
ATOM 808 C CA . GLU A 1 105 ? -9.486 11.135 26.402 1.00 39.69 105 GLU A CA 1
ATOM 809 C C . GLU A 1 105 ? -8.477 10.539 27.377 1.00 39.69 105 GLU A C 1
ATOM 811 O O . GLU A 1 105 ? -8.784 9.690 28.209 1.00 39.69 105 GLU A O 1
ATOM 816 N N . ILE A 1 106 ? -7.217 10.942 27.224 1.00 39.25 106 ILE A N 1
ATOM 817 C CA . ILE A 1 106 ? -6.217 10.744 28.259 1.00 39.25 106 ILE A CA 1
ATOM 818 C C . ILE A 1 106 ? -6.727 11.562 29.450 1.00 39.25 106 ILE A C 1
ATOM 820 O O . ILE A 1 106 ? -6.816 12.791 29.335 1.00 39.25 106 ILE A O 1
ATOM 824 N N 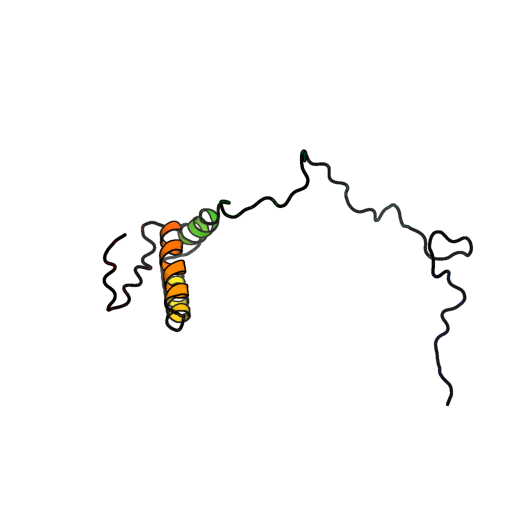. PRO A 1 107 ? -7.087 10.935 30.583 1.00 29.94 107 PRO A N 1
ATOM 825 C CA . PRO A 1 107 ? -7.588 11.680 31.722 1.00 29.94 107 PRO A CA 1
ATOM 826 C C . PRO A 1 107 ? -6.466 12.604 32.213 1.00 29.94 107 PRO A C 1
ATOM 828 O O . PRO A 1 107 ? -5.450 12.142 32.732 1.00 29.94 107 PRO A O 1
ATOM 831 N N . GLY A 1 108 ? -6.633 13.916 32.010 1.00 38.44 108 GLY A N 1
ATOM 832 C CA . GLY A 1 108 ? -5.767 14.940 32.603 1.00 38.44 108 GLY A CA 1
ATOM 833 C C . GLY A 1 108 ? -5.058 15.933 31.675 1.00 38.44 108 GLY A C 1
ATOM 834 O O . GLY A 1 108 ? -4.183 16.643 32.167 1.00 38.44 108 GLY A O 1
ATOM 835 N N . THR A 1 109 ? -5.393 16.060 30.387 1.00 37.81 109 THR A N 1
ATOM 836 C CA . THR A 1 109 ? -4.834 17.153 29.561 1.00 37.81 109 THR A CA 1
ATOM 837 C C . THR A 1 109 ? -5.918 18.000 28.907 1.00 37.81 109 THR A C 1
ATOM 839 O O . THR A 1 109 ? -6.456 17.648 27.862 1.00 37.81 109 THR A O 1
ATOM 842 N N . TRP A 1 110 ? -6.197 19.154 29.515 1.00 29.91 110 TRP A N 1
ATOM 843 C CA . TRP A 1 110 ? -6.890 20.263 28.868 1.00 29.91 110 TRP A CA 1
ATOM 844 C C . TRP A 1 110 ? -6.004 20.804 27.741 1.00 29.91 110 TRP A C 1
ATOM 846 O O . TRP A 1 110 ? -4.964 21.406 28.012 1.00 29.91 110 TRP A O 1
ATOM 856 N N . TYR A 1 111 ? -6.396 20.604 26.485 1.00 33.84 111 TYR A N 1
ATOM 857 C CA . TYR A 1 111 ? -5.856 21.400 25.386 1.00 33.84 111 TYR A CA 1
ATOM 858 C C . TYR A 1 111 ? -6.509 22.788 25.449 1.00 33.84 111 TYR A C 1
ATOM 860 O O . TYR A 1 111 ? -7.643 22.980 25.022 1.00 33.84 111 TYR A O 1
ATOM 868 N N . GLN A 1 112 ? -5.801 23.748 26.049 1.00 31.48 112 GLN A N 1
ATOM 869 C CA . GLN A 1 112 ? -6.007 25.172 25.779 1.00 31.48 112 GLN A CA 1
ATOM 870 C C . GLN A 1 112 ? -5.436 25.468 24.388 1.00 31.48 112 GLN A C 1
ATOM 872 O O . GLN A 1 112 ? -4.370 24.961 24.037 1.00 31.48 112 GLN A O 1
ATOM 877 N N . GLY A 1 113 ? -6.208 26.211 23.599 1.00 36.78 113 GLY A N 1
ATOM 878 C CA . GLY A 1 113 ? -6.053 26.322 22.156 1.00 36.78 113 GLY A CA 1
ATOM 879 C C . GLY A 1 113 ? -4.755 26.948 21.650 1.00 36.78 113 GLY A C 1
ATOM 880 O O . GLY A 1 113 ? -4.057 27.684 22.348 1.00 36.78 113 GLY A O 1
ATOM 881 N N . LEU A 1 114 ? -4.518 26.664 20.372 1.00 33.28 114 LEU A N 1
ATOM 882 C CA . LEU A 1 114 ? -3.883 27.547 19.402 1.00 33.28 114 LEU A CA 1
ATOM 883 C C . LEU A 1 114 ? -4.810 27.635 18.190 1.00 33.28 114 LEU A C 1
ATOM 885 O O . LEU A 1 114 ? -5.397 26.582 17.848 1.00 33.28 114 LEU A O 1
#

Secondary structure (DSSP, 8-state):
---------S--SSSS-SSS-----GGGPPPP-----S--S----TTS--SHHHHHIIIII--HHHHHHHHHHHHHHHTTS-HHHHHHHHHHGGGT-TT-------TT------

Mean predicted aligned error: 14.21 Å

Sequence (114 aa):
MKKIGVLLPTRSQYFPNSVGGPTETASLHYYSYQGDHSVVDKFSTVDDDNFSQVGDFYRKTLDAAARERLTDNIAGSLVNASKPVTGYNTLSVPKLHEECPVTLEIPGTWYQGL

pLDDT: mean 73.95, std 19.55, range [29.91, 94.25]

Solvent-accessible surface area (backbone atoms only — not comparable to full-atom values): 7987 Å² total; per-residue (Å²): 136,83,81,85,66,83,74,76,76,89,62,61,94,58,80,90,66,93,73,82,42,93,76,88,60,81,93,71,61,76,86,86,84,88,75,99,69,94,73,93,77,90,78,83,67,86,84,53,90,80,35,65,69,56,25,44,45,56,70,76,69,41,53,72,71,54,49,51,53,50,52,50,52,52,51,65,67,42,72,80,48,56,71,71,63,46,53,56,48,58,67,50,55,52,70,40,35,91,80,55,85,66,75,75,75,63,92,84,70,86,82,76,86,133

Foldseek 3Di:
DDPPDPPPPPADPDPPDDPPHDDDDPVPDDDDDDDPDPDDDDDDCPVPDPAAVVLCCLPPVDDPVRLVVVLVVVCVVCVPPDPVVNVVVVVVVCSNDVPSPPPVPPPDDDPDDD

Radius of gyration: 28.89 Å; Cα contacts (8 Å, |Δi|>4): 33; chains: 1; bounding box: 67×57×60 Å

InterPro domains:
  IPR010582 Catalase immune-responsive domain [PF06628] (48-85)
  IPR020835 Catalase superfamily [SSF56634] (10-88)